Protein AF-A0A3C0GJE9-F1 (afdb_monomer)

Structure (mmCIF, N/CA/C/O backbone):
data_AF-A0A3C0GJE9-F1
#
_entry.id   AF-A0A3C0GJE9-F1
#
loop_
_atom_site.group_PDB
_atom_site.id
_atom_site.type_symbol
_atom_site.label_atom_id
_atom_site.label_alt_id
_atom_site.label_comp_id
_atom_site.label_asym_id
_atom_site.label_entity_id
_atom_site.label_seq_id
_atom_site.pdbx_PDB_ins_code
_atom_site.Cartn_x
_atom_site.Cartn_y
_atom_site.Cartn_z
_atom_site.occupancy
_atom_site.B_iso_or_equiv
_atom_site.auth_seq_id
_atom_site.auth_comp_id
_atom_site.auth_asym_id
_atom_site.auth_atom_id
_atom_site.pdbx_PDB_model_num
ATOM 1 N N . ASP A 1 1 ? 8.620 -9.955 13.067 1.00 68.44 1 ASP A N 1
ATOM 2 C CA . ASP A 1 1 ? 8.330 -8.509 13.014 1.00 68.44 1 ASP A CA 1
ATOM 3 C C . ASP A 1 1 ? 6.959 -8.252 12.417 1.00 68.44 1 ASP A C 1
ATOM 5 O O . ASP A 1 1 ? 6.517 -9.033 11.584 1.00 68.44 1 ASP A O 1
ATOM 9 N N . GLN A 1 2 ? 6.274 -7.210 12.890 1.00 90.00 2 GLN A N 1
ATOM 10 C CA . GLN A 1 2 ? 4.920 -6.829 12.480 1.00 90.00 2 GLN A CA 1
ATOM 11 C C . GLN A 1 2 ? 4.944 -5.392 11.958 1.00 90.00 2 GLN A C 1
ATOM 13 O O . GLN A 1 2 ? 5.465 -4.503 12.634 1.00 90.00 2 GLN A O 1
ATOM 18 N N . LEU A 1 3 ? 4.336 -5.142 10.798 1.00 92.31 3 LEU A N 1
ATOM 19 C CA . LEU A 1 3 ? 4.165 -3.787 10.289 1.00 92.31 3 LEU A CA 1
ATOM 20 C C . LEU A 1 3 ? 2.925 -3.136 10.922 1.00 92.31 3 LEU A C 1
ATOM 22 O O . LEU A 1 3 ? 1.834 -3.705 10.926 1.00 92.31 3 LEU A O 1
ATOM 26 N N . ASN A 1 4 ? 3.085 -1.913 11.425 1.00 96.00 4 ASN A N 1
ATOM 27 C CA . ASN A 1 4 ? 1.980 -1.025 11.780 1.00 96.00 4 ASN A CA 1
ATOM 28 C C . ASN A 1 4 ? 2.052 0.208 10.884 1.00 96.00 4 ASN A C 1
ATOM 30 O O . ASN A 1 4 ? 2.826 1.131 11.144 1.00 96.00 4 ASN A O 1
ATOM 34 N N . PHE A 1 5 ? 1.287 0.188 9.796 1.00 96.62 5 PHE A N 1
ATOM 35 C CA . PHE A 1 5 ? 1.324 1.230 8.784 1.00 96.62 5 PHE A CA 1
ATOM 36 C C . PHE A 1 5 ? 0.115 2.154 8.899 1.00 96.62 5 PHE A C 1
ATOM 38 O O . PHE A 1 5 ? -1.034 1.713 8.864 1.00 96.62 5 PHE A O 1
ATOM 45 N N . LYS A 1 6 ? 0.376 3.459 8.998 1.00 97.50 6 LYS A N 1
ATOM 46 C CA . LYS A 1 6 ? -0.653 4.500 9.006 1.00 97.50 6 LYS A CA 1
ATOM 47 C C . LYS A 1 6 ? -0.413 5.439 7.834 1.00 97.50 6 LYS A C 1
ATOM 49 O O . LYS A 1 6 ? 0.499 6.264 7.891 1.00 97.50 6 LYS A O 1
ATOM 54 N N . LEU A 1 7 ? -1.247 5.325 6.809 1.00 98.06 7 LEU A N 1
ATOM 55 C CA . LEU 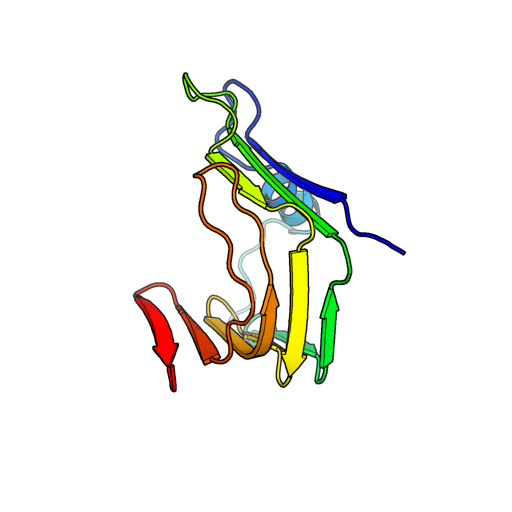A 1 7 ? -1.374 6.343 5.778 1.00 98.06 7 LEU A CA 1
ATOM 56 C C . LEU A 1 7 ? -2.262 7.448 6.343 1.00 98.06 7 LEU A C 1
ATOM 58 O O . LEU A 1 7 ? -3.415 7.188 6.684 1.00 98.06 7 LEU A O 1
ATOM 62 N N . LYS A 1 8 ? -1.719 8.651 6.518 1.00 98.50 8 LYS A N 1
ATOM 63 C CA . LYS A 1 8 ? -2.416 9.721 7.233 1.00 98.50 8 LYS A CA 1
ATOM 64 C C . LYS A 1 8 ? -2.405 11.028 6.458 1.00 98.50 8 LYS A C 1
ATOM 66 O O . LYS A 1 8 ? -1.327 11.525 6.152 1.00 98.50 8 LYS A O 1
ATOM 71 N N . THR A 1 9 ? -3.584 11.603 6.254 1.00 98.62 9 THR A N 1
ATOM 72 C CA . THR A 1 9 ? -3.783 13.010 5.885 1.00 98.62 9 THR A CA 1
ATOM 73 C C . THR A 1 9 ? -4.122 13.793 7.155 1.00 98.62 9 THR A C 1
ATOM 75 O O . THR A 1 9 ? -5.042 13.421 7.889 1.00 98.62 9 THR A O 1
ATOM 78 N N . TYR A 1 10 ? -3.338 14.828 7.459 1.00 98.12 10 TYR A N 1
ATOM 79 C CA . TYR A 1 10 ? -3.535 15.671 8.644 1.00 98.12 10 TYR A CA 1
ATOM 80 C C . TYR A 1 10 ? -4.596 16.750 8.395 1.00 98.12 10 TYR A C 1
ATOM 82 O O . TYR A 1 10 ? -4.894 17.079 7.249 1.00 98.12 10 TYR A O 1
ATOM 90 N N . PHE A 1 11 ? -5.168 17.305 9.465 1.00 98.19 11 PHE A N 1
ATOM 91 C CA . PHE A 1 11 ? -6.213 18.322 9.348 1.00 98.19 11 PHE A CA 1
ATOM 92 C C . PHE A 1 11 ? -5.726 19.544 8.557 1.00 98.19 11 PHE A C 1
ATOM 94 O O . PHE A 1 11 ? -4.696 20.132 8.880 1.00 98.19 11 PHE A O 1
ATOM 101 N N . GLY A 1 12 ? -6.484 19.938 7.535 1.00 98.00 12 GLY A N 1
ATOM 102 C CA . GLY A 1 12 ? -6.151 21.033 6.625 1.00 98.00 12 GLY A CA 1
ATOM 103 C C . GLY A 1 12 ? -5.177 20.657 5.503 1.00 98.00 12 GLY A C 1
ATOM 104 O O . GLY A 1 12 ? -5.063 21.411 4.536 1.00 98.00 12 GLY A O 1
ATOM 105 N N . GLU A 1 13 ? -4.522 19.497 5.582 1.00 98.00 13 GLU A N 1
ATOM 106 C CA . GLU A 1 13 ? -3.601 19.019 4.552 1.00 98.00 13 GLU A CA 1
ATOM 107 C C . GLU A 1 13 ? -4.338 18.288 3.431 1.00 98.00 13 GLU A C 1
ATOM 109 O O . GLU A 1 13 ? -5.385 17.668 3.636 1.00 98.00 13 GLU A O 1
ATOM 114 N N . ARG A 1 14 ? -3.758 18.342 2.228 1.00 96.25 14 ARG A N 1
ATOM 115 C CA . ARG A 1 14 ? -4.235 17.580 1.060 1.00 96.25 14 ARG A CA 1
ATOM 116 C C . ARG A 1 14 ? -3.450 16.294 0.839 1.00 96.25 14 ARG A C 1
ATOM 118 O O . ARG A 1 14 ? -4.026 15.311 0.387 1.00 96.25 14 ARG A O 1
ATOM 125 N N . ASN A 1 15 ? -2.161 16.318 1.164 1.00 97.00 15 ASN A N 1
ATOM 126 C CA . ASN A 1 15 ? -1.251 15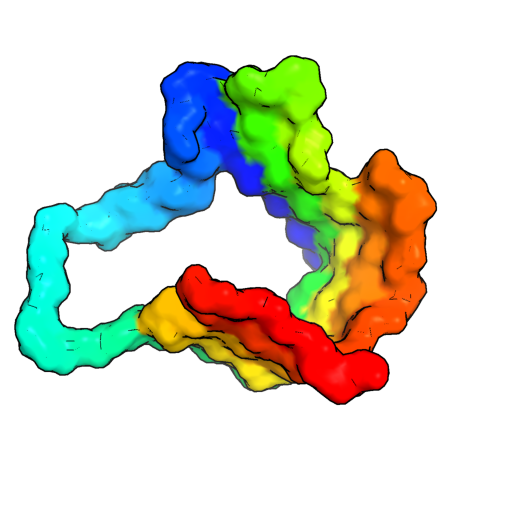.207 0.925 1.00 97.00 15 ASN A CA 1
ATOM 127 C C . ASN A 1 15 ? -1.186 14.292 2.150 1.00 97.00 15 ASN A C 1
ATOM 129 O O . ASN A 1 15 ? -1.289 14.724 3.302 1.00 97.00 15 ASN A O 1
ATOM 133 N N . THR A 1 16 ? -0.961 13.012 1.894 1.00 97.88 16 THR A N 1
ATOM 134 C CA . THR A 1 16 ? -0.675 12.021 2.927 1.00 97.88 16 THR A CA 1
ATOM 135 C C . THR A 1 16 ? 0.760 12.153 3.442 1.00 97.88 16 THR A C 1
ATOM 137 O O . THR A 1 16 ? 1.658 12.649 2.762 1.00 97.88 16 THR A O 1
ATOM 140 N N . ASN A 1 17 ? 1.023 11.632 4.640 1.00 96.75 17 ASN A N 1
ATOM 141 C CA . ASN A 1 17 ? 2.368 11.535 5.211 1.00 96.75 17 ASN A CA 1
ATOM 142 C C . ASN A 1 17 ? 3.371 10.791 4.310 1.00 96.75 17 ASN A C 1
ATOM 144 O O . ASN A 1 17 ? 4.561 11.098 4.357 1.00 96.75 17 ASN A O 1
ATOM 148 N N . LEU A 1 18 ? 2.909 9.826 3.508 1.00 95.19 18 LEU A N 1
ATOM 149 C CA . LEU A 1 18 ? 3.755 9.113 2.555 1.00 95.19 18 LEU A CA 1
ATOM 150 C C . LEU A 1 18 ? 4.099 9.987 1.348 1.00 95.19 18 LEU A C 1
ATOM 152 O O . LEU A 1 18 ? 5.261 10.025 0.962 1.00 95.19 18 LEU A O 1
ATOM 156 N N . GLU A 1 19 ? 3.133 10.713 0.787 1.00 93.56 19 GLU A N 1
ATOM 157 C CA . GLU A 1 19 ? 3.393 11.663 -0.305 1.00 93.56 19 GLU A CA 1
ATOM 158 C C . GLU A 1 19 ? 4.367 12.750 0.150 1.00 93.56 19 GLU A C 1
ATOM 160 O O . GLU A 1 19 ? 5.394 12.944 -0.484 1.00 93.56 19 GLU A O 1
ATOM 165 N N . VAL A 1 20 ? 4.152 13.339 1.332 1.00 95.12 20 VAL A N 1
ATOM 166 C CA . VAL A 1 20 ? 5.086 14.318 1.919 1.00 95.12 20 VAL A CA 1
ATOM 167 C C . VAL A 1 20 ? 6.491 13.735 2.116 1.00 95.12 20 VAL A C 1
ATOM 169 O O . VAL A 1 20 ? 7.483 14.459 2.037 1.00 95.12 20 VAL A O 1
ATOM 172 N N . PHE A 1 21 ? 6.609 12.440 2.417 1.00 93.56 21 PHE A N 1
ATOM 173 C CA . PHE A 1 21 ? 7.907 11.772 2.504 1.00 93.56 21 PHE A CA 1
ATOM 174 C C . PHE A 1 21 ? 8.548 11.583 1.124 1.00 93.56 21 PHE A C 1
ATOM 176 O O . PHE A 1 21 ? 9.737 11.856 0.975 1.00 93.56 21 PHE A O 1
ATOM 183 N N . VAL A 1 22 ? 7.777 11.144 0.127 1.00 88.50 22 VAL A N 1
ATOM 184 C CA . VAL A 1 22 ? 8.252 10.934 -1.248 1.00 88.50 22 VAL A CA 1
ATOM 185 C C . VAL A 1 22 ? 8.667 12.255 -1.896 1.00 88.50 22 VAL A C 1
ATOM 187 O O . VAL A 1 22 ? 9.743 12.313 -2.483 1.00 88.50 22 VAL A O 1
ATOM 190 N N . ASP A 1 23 ? 7.895 13.325 -1.709 1.00 90.00 23 ASP A N 1
ATOM 191 C CA . ASP A 1 23 ? 8.180 14.663 -2.244 1.00 90.00 23 ASP A CA 1
ATOM 192 C C . ASP A 1 23 ? 9.536 15.205 -1.760 1.00 90.00 23 ASP A C 1
ATOM 194 O O . ASP A 1 23 ? 10.199 15.961 -2.462 1.00 90.00 23 ASP A O 1
ATOM 198 N N . LYS A 1 24 ? 10.000 14.790 -0.572 1.00 90.56 24 LYS A N 1
ATOM 199 C CA . LYS A 1 24 ? 11.322 15.173 -0.042 1.00 90.56 24 LYS A CA 1
ATOM 200 C C . LYS A 1 24 ? 12.493 14.492 -0.751 1.00 90.56 24 LYS A C 1
ATOM 202 O O . LYS A 1 24 ? 13.634 14.896 -0.534 1.00 90.56 24 LYS A O 1
ATOM 207 N N . LEU A 1 25 ? 12.232 13.441 -1.525 1.00 86.75 25 LEU A N 1
ATOM 208 C CA . LEU A 1 25 ? 13.228 12.744 -2.338 1.00 86.75 25 LEU A CA 1
ATOM 209 C C . LEU A 1 25 ? 13.252 13.257 -3.786 1.00 86.75 25 LEU A C 1
ATOM 211 O O . LEU A 1 25 ? 14.170 12.905 -4.526 1.00 86.75 25 LEU A O 1
ATOM 215 N N . ASP A 1 26 ? 12.259 14.056 -4.188 1.00 82.12 26 ASP A N 1
ATOM 216 C CA . ASP A 1 26 ? 12.183 14.676 -5.510 1.00 82.12 26 ASP A CA 1
ATOM 217 C C . ASP A 1 26 ? 13.112 15.905 -5.577 1.00 82.12 26 ASP A C 1
ATOM 219 O O . ASP A 1 26 ? 13.231 16.674 -4.621 1.00 82.12 26 ASP A O 1
ATOM 223 N N . ASP A 1 27 ? 13.795 16.093 -6.707 1.00 85.62 27 ASP A N 1
ATOM 224 C CA . ASP A 1 27 ? 14.655 17.254 -6.953 1.00 85.62 27 ASP A CA 1
ATOM 225 C C . ASP A 1 27 ? 13.902 18.431 -7.604 1.00 85.62 27 ASP A C 1
ATOM 227 O O . ASP A 1 27 ? 14.491 19.488 -7.859 1.00 85.62 27 ASP A O 1
ATOM 231 N N . GLY A 1 28 ? 12.600 18.255 -7.858 1.00 83.19 28 GLY A N 1
ATOM 232 C CA . GLY A 1 28 ? 11.691 19.246 -8.424 1.00 83.19 28 GLY A CA 1
ATOM 233 C C . GLY A 1 28 ? 11.924 19.515 -9.910 1.00 83.19 28 GLY A C 1
ATOM 234 O O . GLY A 1 28 ? 11.334 20.452 -10.459 1.00 83.19 28 GLY A O 1
ATOM 235 N N . LYS A 1 29 ? 12.793 18.745 -10.577 1.00 88.19 29 LYS A N 1
ATOM 236 C CA . LYS A 1 29 ? 13.118 18.940 -11.991 1.00 88.19 29 LYS A CA 1
ATOM 237 C C . LYS A 1 29 ? 12.294 17.996 -12.864 1.00 88.19 29 LYS A C 1
ATOM 239 O O . LYS A 1 29 ? 12.027 16.856 -12.488 1.00 88.19 29 LYS A O 1
ATOM 244 N N . PRO A 1 30 ? 11.915 18.426 -14.082 1.00 84.75 30 PRO A N 1
ATOM 245 C CA . PRO A 1 3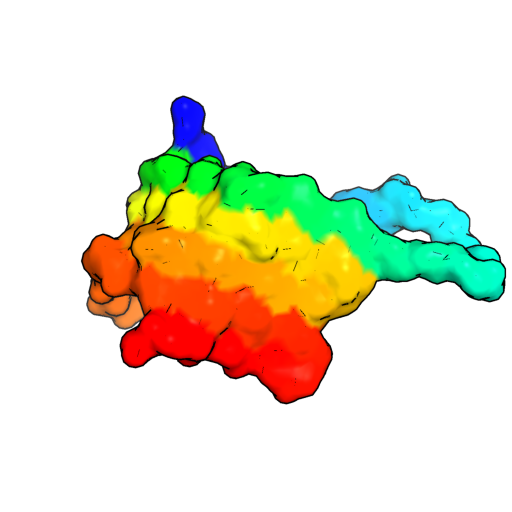0 ? 11.339 17.513 -15.055 1.00 84.75 30 PRO A CA 1
ATOM 246 C C . PRO A 1 30 ? 12.286 16.336 -15.289 1.00 84.75 30 PRO A C 1
ATOM 248 O O . PRO A 1 30 ? 13.494 16.525 -15.453 1.00 84.75 30 PRO A O 1
ATOM 251 N N . ARG A 1 31 ? 11.735 15.121 -15.350 1.00 83.50 31 ARG A N 1
ATOM 252 C CA . ARG A 1 31 ? 12.521 13.943 -15.726 1.00 83.50 31 ARG A CA 1
ATOM 253 C C . ARG A 1 31 ? 13.118 14.168 -1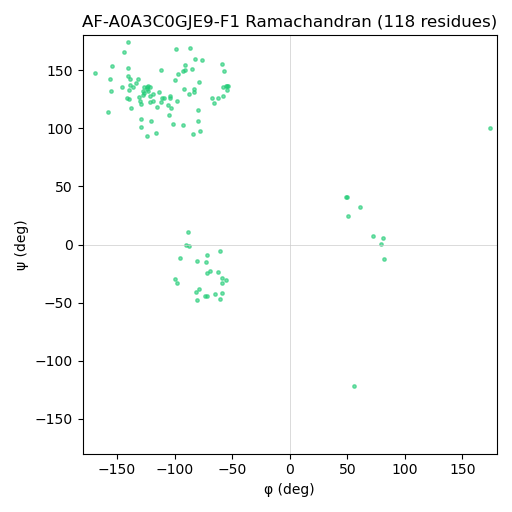7.111 1.00 83.50 31 ARG A C 1
ATOM 255 O O . ARG A 1 31 ? 12.411 14.600 -18.021 1.00 83.50 31 ARG A O 1
ATOM 262 N N . THR A 1 32 ? 14.394 13.833 -17.275 1.00 89.44 32 THR A N 1
ATOM 263 C CA . THR A 1 32 ? 15.063 13.879 -18.577 1.00 89.44 32 THR A CA 1
ATOM 264 C C . THR A 1 32 ? 14.265 13.068 -19.593 1.00 89.44 32 THR A C 1
ATOM 266 O O . THR A 1 32 ? 13.806 11.959 -19.292 1.00 89.44 32 THR A O 1
ATOM 269 N N . GLU A 1 33 ? 14.097 13.610 -20.795 1.00 91.19 33 GLU A N 1
ATOM 270 C CA . GLU A 1 33 ? 13.425 12.906 -21.881 1.00 91.19 33 GLU A CA 1
ATOM 271 C C . GLU A 1 33 ? 14.082 11.534 -22.119 1.00 91.19 33 GLU A C 1
ATOM 273 O O . GLU A 1 33 ? 15.303 11.392 -22.061 1.00 91.19 33 GLU A O 1
ATOM 278 N N . GLY A 1 34 ? 13.266 10.495 -22.307 1.00 89.38 34 GLY A N 1
ATOM 279 C CA . GLY A 1 34 ? 13.749 9.119 -22.462 1.00 89.38 34 GLY A CA 1
ATOM 280 C C . GLY A 1 34 ? 14.125 8.397 -21.160 1.00 89.38 34 GLY A C 1
ATOM 281 O O . GLY A 1 34 ? 14.497 7.226 -21.219 1.00 89.38 34 GLY A O 1
ATOM 282 N N . THR A 1 35 ? 13.997 9.028 -19.982 1.00 88.62 35 THR A N 1
ATOM 283 C CA . THR A 1 35 ? 14.214 8.330 -18.701 1.00 88.62 35 THR A CA 1
ATOM 284 C C . THR A 1 35 ? 13.192 7.196 -18.540 1.00 88.62 35 THR A C 1
ATOM 286 O O . THR A 1 35 ? 11.987 7.467 -18.587 1.00 88.62 35 THR A O 1
ATOM 289 N N . PRO A 1 36 ? 13.624 5.944 -18.286 1.00 89.50 36 PRO A N 1
ATOM 290 C CA . PRO A 1 36 ? 12.705 4.843 -18.021 1.00 89.50 36 PRO A CA 1
ATOM 291 C C . PRO A 1 36 ? 11.778 5.146 -16.836 1.00 89.50 36 PRO A C 1
ATOM 293 O O . PRO A 1 36 ? 12.184 5.853 -15.907 1.00 89.50 36 PRO A O 1
ATOM 296 N N . PRO A 1 37 ? 10.544 4.611 -16.819 1.00 89.94 37 PRO A N 1
ATOM 297 C CA . PRO A 1 37 ? 9.641 4.788 -15.687 1.00 89.94 37 PRO A CA 1
ATOM 298 C C . PRO A 1 37 ? 10.260 4.241 -14.395 1.00 89.94 37 PRO A C 1
ATOM 300 O O . PRO A 1 37 ? 11.116 3.357 -14.419 1.00 89.94 37 PRO A O 1
ATOM 303 N N . PHE A 1 38 ? 9.811 4.769 -13.251 1.00 89.44 38 PHE A N 1
ATOM 304 C CA . PHE A 1 38 ? 10.173 4.190 -11.956 1.00 89.44 38 PHE A CA 1
ATOM 305 C C . PHE A 1 38 ? 9.805 2.705 -11.941 1.00 89.44 38 PHE A C 1
ATOM 307 O O . PHE A 1 38 ? 8.700 2.346 -12.349 1.00 89.44 38 PHE A O 1
ATOM 314 N N . LYS A 1 39 ? 10.729 1.862 -11.481 1.00 94.56 39 LYS A N 1
ATOM 315 C CA . LYS A 1 39 ? 10.513 0.428 -11.352 1.00 94.56 39 LYS A CA 1
ATOM 316 C C . LYS A 1 39 ? 10.907 -0.016 -9.953 1.00 94.56 39 LYS A C 1
ATOM 318 O O . LYS A 1 39 ? 12.069 0.104 -9.577 1.00 94.56 39 LYS A O 1
ATOM 323 N N . LEU A 1 40 ? 9.953 -0.585 -9.229 1.00 95.38 40 LEU A N 1
ATOM 324 C CA . LEU A 1 40 ? 10.193 -1.348 -8.010 1.00 95.38 40 LEU A CA 1
ATOM 325 C C . LEU A 1 40 ? 9.639 -2.745 -8.235 1.00 95.38 40 LEU A C 1
ATOM 327 O O . LEU A 1 40 ? 8.493 -2.890 -8.643 1.00 95.38 40 LEU A O 1
ATOM 331 N N . SER A 1 41 ? 10.441 -3.773 -7.991 1.00 97.56 41 SER A N 1
ATOM 332 C CA . SER A 1 41 ? 9.993 -5.150 -8.169 1.00 97.56 41 SER A CA 1
ATOM 333 C C . SER A 1 41 ? 10.525 -6.048 -7.073 1.00 97.56 41 SER A C 1
ATOM 335 O O . SER A 1 41 ? 11.668 -5.884 -6.649 1.00 97.56 41 SER A O 1
ATOM 337 N N . SER A 1 42 ? 9.722 -7.027 -6.680 1.00 98.00 42 SER A N 1
ATOM 338 C CA . SER A 1 42 ? 10.144 -8.124 -5.820 1.00 98.00 42 SER A CA 1
ATOM 339 C C . SER A 1 42 ? 9.538 -9.423 -6.327 1.00 98.00 42 SER A C 1
ATOM 341 O O . SER A 1 42 ? 8.359 -9.466 -6.669 1.00 98.00 42 SER A O 1
ATOM 343 N N . SER A 1 43 ? 10.329 -10.494 -6.346 1.00 97.88 43 SER A N 1
ATOM 344 C CA . SER A 1 43 ? 9.826 -11.836 -6.657 1.00 97.88 43 SER A CA 1
ATOM 345 C C . SER A 1 43 ? 8.921 -12.386 -5.554 1.00 97.88 43 SER A C 1
ATOM 347 O O . SER A 1 43 ? 8.107 -13.266 -5.816 1.00 97.88 43 SER A O 1
ATOM 349 N N . ASN A 1 44 ? 9.064 -11.878 -4.327 1.00 96.88 44 ASN A N 1
ATOM 350 C CA . ASN A 1 44 ? 8.285 -12.307 -3.176 1.00 96.88 44 ASN A CA 1
ATOM 351 C C . ASN A 1 44 ? 8.014 -11.134 -2.225 1.00 96.88 44 ASN A C 1
ATOM 353 O O . ASN A 1 44 ? 8.912 -10.342 -1.922 1.00 96.88 44 ASN A O 1
ATOM 357 N N . VAL A 1 45 ? 6.779 -11.031 -1.748 1.00 96.06 45 VAL A N 1
ATOM 358 C CA . VAL A 1 45 ? 6.343 -10.073 -0.732 1.00 96.06 45 VAL A CA 1
ATOM 359 C C . VAL A 1 45 ? 5.592 -10.841 0.346 1.00 96.06 45 VAL A C 1
ATOM 361 O O . VAL A 1 45 ? 4.597 -11.501 0.056 1.00 96.06 45 VAL A O 1
ATOM 364 N N . ASP A 1 46 ? 6.061 -10.703 1.584 1.00 96.75 46 ASP A N 1
ATOM 365 C CA . ASP A 1 46 ? 5.422 -11.259 2.772 1.00 96.75 46 ASP A CA 1
ATOM 366 C C . ASP A 1 46 ? 5.095 -10.138 3.759 1.00 96.75 46 ASP A C 1
ATOM 368 O O . ASP A 1 46 ? 5.970 -9.401 4.217 1.00 96.75 46 ASP A O 1
ATOM 372 N N . ILE A 1 47 ? 3.816 -10.025 4.103 1.00 96.19 47 ILE A N 1
ATOM 373 C CA . ILE A 1 47 ? 3.307 -9.195 5.190 1.00 96.19 47 ILE A CA 1
ATOM 374 C C . ILE A 1 47 ? 2.638 -10.150 6.165 1.00 96.19 47 ILE A C 1
ATOM 376 O O . ILE A 1 47 ? 1.739 -10.890 5.781 1.00 96.19 47 ILE A O 1
ATOM 380 N N . ALA A 1 48 ? 3.072 -10.142 7.422 1.00 96.69 48 ALA A N 1
ATOM 381 C CA . ALA A 1 48 ? 2.566 -11.053 8.440 1.00 96.69 48 ALA A CA 1
ATOM 382 C C . ALA A 1 48 ? 2.032 -10.274 9.642 1.00 96.69 48 ALA A C 1
ATOM 384 O O . ALA A 1 48 ? 2.664 -9.325 10.115 1.00 96.69 48 ALA A O 1
ATOM 385 N N . HIS A 1 49 ? 0.867 -10.692 10.137 1.00 96.06 49 HIS A N 1
ATOM 386 C CA . HIS A 1 49 ? 0.214 -10.205 11.352 1.00 96.06 49 HIS A CA 1
ATOM 387 C C . HIS A 1 49 ? 0.072 -8.681 11.444 1.00 96.06 49 HIS A C 1
ATOM 389 O O . HIS A 1 49 ? -0.007 -8.138 12.537 1.00 96.06 49 HIS A O 1
ATOM 395 N N . SER A 1 50 ? 0.056 -7.963 10.328 1.00 97.25 50 SER A N 1
ATOM 396 C CA . SER A 1 50 ? 0.247 -6.513 10.299 1.00 97.25 50 SER A CA 1
ATOM 397 C C . SER A 1 50 ? -1.048 -5.730 10.511 1.00 97.25 50 SER A C 1
ATOM 399 O O . SER A 1 50 ? -2.145 -6.283 10.516 1.00 97.25 50 SER A O 1
ATOM 401 N N . SER A 1 51 ? -0.914 -4.424 10.726 1.00 97.12 51 SER A N 1
ATOM 402 C CA . SER A 1 51 ? -2.041 -3.492 10.780 1.00 97.12 51 SER A CA 1
ATOM 403 C C . SER A 1 51 ? -1.846 -2.382 9.755 1.00 97.12 51 SER A C 1
ATOM 405 O O . SER A 1 51 ? -0.744 -1.846 9.603 1.00 97.12 51 SER A O 1
ATOM 407 N N . PHE A 1 52 ? -2.920 -2.047 9.047 1.00 97.50 52 PHE A N 1
ATOM 408 C CA . PHE A 1 52 ? -2.953 -0.960 8.076 1.00 97.50 52 PHE A CA 1
ATOM 409 C C . PHE A 1 52 ? -4.116 -0.028 8.393 1.00 97.50 52 PHE A C 1
ATOM 411 O O . PHE A 1 52 ? -5.260 -0.467 8.506 1.00 97.50 52 PHE A O 1
ATOM 418 N N . LYS A 1 53 ? -3.838 1.272 8.490 1.00 97.38 53 LYS A N 1
ATOM 419 C CA . LYS A 1 53 ? -4.863 2.305 8.654 1.00 97.38 53 LYS A CA 1
ATOM 420 C C . LYS A 1 53 ? -4.707 3.386 7.602 1.00 97.38 53 LYS A C 1
ATOM 422 O O . LYS A 1 53 ? -3.615 3.923 7.439 1.00 97.38 53 LYS A O 1
ATOM 427 N N . TYR A 1 54 ? -5.817 3.747 6.965 1.00 97.31 54 TYR A N 1
ATOM 428 C CA . TYR A 1 54 ? -5.946 5.009 6.245 1.00 97.31 54 TYR A CA 1
ATOM 429 C C . TYR A 1 54 ? -6.772 5.975 7.096 1.00 97.31 54 TYR A C 1
ATOM 431 O O . TYR A 1 54 ? -7.926 5.690 7.431 1.00 97.31 54 TYR A O 1
ATOM 439 N N . ILE A 1 55 ? -6.144 7.083 7.480 1.00 98.19 55 ILE A N 1
ATOM 440 C CA . ILE A 1 55 ? -6.695 8.125 8.340 1.00 98.19 55 ILE A CA 1
ATOM 441 C C . ILE A 1 55 ? -6.735 9.435 7.552 1.00 98.19 55 ILE A C 1
ATOM 443 O O . ILE A 1 55 ? -5.714 9.851 7.009 1.00 98.19 55 ILE A O 1
ATOM 447 N N . ASP A 1 56 ? -7.880 10.105 7.542 1.00 98.31 56 ASP A N 1
ATOM 448 C CA . ASP A 1 56 ? -8.041 11.449 6.993 1.00 98.31 56 ASP A CA 1
ATOM 449 C C . ASP A 1 56 ? -8.729 12.343 8.027 1.00 98.31 56 ASP A C 1
ATOM 451 O O . ASP A 1 56 ? -9.914 12.188 8.323 1.00 98.31 56 ASP A O 1
ATOM 455 N N . GLU A 1 57 ? -7.972 13.265 8.618 1.00 98.50 57 GLU A N 1
ATOM 456 C CA . GLU A 1 57 ? -8.473 14.161 9.664 1.00 98.50 57 GLU A CA 1
ATOM 457 C C . GLU A 1 57 ? -9.428 15.245 9.141 1.00 98.50 57 GLU A C 1
ATOM 459 O O . GLU A 1 57 ? -10.062 15.921 9.947 1.00 98.50 57 GLU A O 1
ATOM 464 N N . ASN A 1 58 ? -9.579 15.396 7.821 1.00 98.25 58 ASN A N 1
ATOM 465 C CA . ASN A 1 58 ? -10.544 16.328 7.233 1.00 98.25 58 ASN A CA 1
ATOM 466 C C . ASN A 1 58 ? -11.977 15.770 7.207 1.00 98.25 58 ASN A C 1
ATOM 468 O O . ASN A 1 58 ? -12.931 16.513 6.969 1.00 98.25 58 ASN A O 1
ATOM 472 N N . LEU A 1 59 ? -12.147 14.463 7.423 1.00 97.50 59 LEU A N 1
ATOM 473 C CA . LEU A 1 59 ? -13.448 13.801 7.412 1.00 97.50 59 LEU A CA 1
ATOM 474 C C . LEU A 1 59 ? -14.078 13.780 8.807 1.00 97.50 59 LEU A C 1
ATOM 476 O O . LEU A 1 59 ? -13.391 13.655 9.817 1.00 97.50 59 LEU A O 1
ATOM 480 N N . GLN A 1 60 ? -15.415 13.797 8.862 1.00 96.44 60 GLN A N 1
ATOM 481 C CA . GLN A 1 60 ? -16.146 13.615 10.126 1.00 96.44 60 GLN A CA 1
ATOM 482 C C . GLN A 1 60 ? -15.810 12.273 10.794 1.00 96.44 60 GLN A C 1
ATOM 484 O O . GLN A 1 60 ? -15.623 12.212 12.007 1.00 96.44 60 GLN A O 1
ATOM 489 N N . ASN A 1 61 ? -15.719 11.201 10.000 1.00 94.94 61 ASN A N 1
ATOM 490 C CA . ASN A 1 61 ? -15.163 9.930 10.444 1.00 94.94 61 ASN A CA 1
ATOM 491 C C . ASN A 1 61 ? -13.734 9.804 9.918 1.00 94.94 61 ASN A C 1
ATOM 493 O O . ASN A 1 61 ? -13.524 9.520 8.740 1.00 94.94 61 ASN A O 1
ATOM 497 N N . THR A 1 62 ? -12.767 10.008 10.806 1.00 96.75 62 THR A N 1
ATOM 498 C CA . THR A 1 62 ? -11.359 10.128 10.423 1.00 96.75 62 THR A CA 1
ATOM 499 C C . THR A 1 62 ? -10.731 8.812 9.982 1.00 96.75 62 THR A C 1
ATOM 501 O O . THR A 1 62 ? -9.752 8.817 9.243 1.00 96.75 62 THR A O 1
ATOM 504 N N . THR A 1 63 ? -11.257 7.665 10.418 1.00 96.19 63 THR A N 1
ATOM 505 C CA . THR A 1 63 ? -10.709 6.356 10.036 1.00 96.19 63 THR A CA 1
ATOM 506 C C . THR A 1 63 ? -11.433 5.829 8.804 1.00 96.19 63 THR A C 1
ATOM 508 O O . THR A 1 63 ? -12.542 5.302 8.897 1.00 96.19 63 THR A O 1
ATOM 511 N N . VAL A 1 64 ? -10.781 5.932 7.647 1.00 94.56 64 VAL A N 1
ATOM 512 C CA . VAL A 1 64 ? -11.352 5.552 6.348 1.00 94.56 64 VAL A CA 1
ATOM 513 C C . VAL A 1 64 ? -11.267 4.043 6.123 1.00 94.56 64 VAL A C 1
ATOM 515 O O . VAL A 1 64 ? -12.257 3.405 5.748 1.00 94.56 64 VAL A O 1
ATOM 518 N N . LEU A 1 65 ? -10.091 3.465 6.375 1.00 94.62 65 LEU A N 1
ATOM 519 C CA . LEU A 1 65 ? -9.840 2.025 6.338 1.00 94.62 65 LEU A CA 1
ATOM 520 C C . LEU A 1 65 ? -9.060 1.621 7.583 1.00 94.62 65 LEU A C 1
ATOM 522 O O . LEU A 1 65 ? -8.118 2.306 7.980 1.00 94.62 65 LEU A O 1
ATOM 526 N N . ASN A 1 66 ? -9.433 0.489 8.167 1.00 96.50 66 ASN A N 1
ATOM 527 C CA . ASN A 1 66 ? -8.641 -0.180 9.185 1.00 96.50 66 ASN A CA 1
ATOM 528 C C . ASN A 1 66 ? -8.655 -1.682 8.909 1.00 96.50 66 ASN A C 1
ATOM 530 O O . ASN A 1 66 ? -9.728 -2.295 8.927 1.00 96.50 66 ASN A O 1
ATOM 534 N N . PHE A 1 67 ? -7.473 -2.230 8.641 1.00 96.94 67 PHE A N 1
ATOM 535 C CA . PHE A 1 67 ? -7.233 -3.655 8.502 1.00 96.94 67 PHE A CA 1
ATOM 536 C C . PHE A 1 67 ? -6.369 -4.145 9.655 1.00 96.94 67 PHE A C 1
ATOM 538 O O . PHE A 1 67 ? -5.250 -3.664 9.850 1.00 96.94 67 PHE A O 1
ATOM 545 N N . ASP A 1 68 ? -6.897 -5.122 10.378 1.00 95.94 68 ASP A N 1
ATOM 546 C CA . ASP A 1 68 ? -6.238 -5.790 11.490 1.00 95.94 68 ASP A CA 1
ATOM 547 C C . ASP A 1 68 ? -5.914 -7.241 11.107 1.00 95.94 68 ASP A C 1
ATOM 549 O O . ASP A 1 68 ? -6.606 -7.857 10.289 1.00 95.94 68 ASP A O 1
ATOM 553 N N . SER A 1 69 ? -4.833 -7.773 11.687 1.00 96.00 69 SER A N 1
ATOM 554 C CA . SER A 1 69 ? -4.279 -9.099 11.365 1.00 96.00 69 SER A CA 1
ATOM 555 C C . SER A 1 69 ? -4.083 -9.319 9.859 1.00 96.00 69 SER A C 1
ATOM 557 O O . SER A 1 69 ? -4.364 -10.398 9.343 1.00 96.00 69 SER A O 1
ATOM 559 N N . LEU A 1 70 ? -3.601 -8.288 9.162 1.00 97.44 70 LEU A N 1
ATOM 560 C CA . LEU A 1 70 ? -3.318 -8.330 7.735 1.00 97.44 70 LEU A CA 1
ATOM 561 C C . LEU A 1 70 ? -2.165 -9.298 7.456 1.00 97.44 70 LEU A C 1
ATOM 563 O O . LEU A 1 70 ? -1.047 -9.100 7.945 1.00 97.44 70 LEU A O 1
ATOM 567 N N . ASN A 1 71 ? -2.439 -10.300 6.627 1.00 97.88 71 ASN A N 1
ATOM 568 C CA . ASN A 1 71 ? -1.446 -11.197 6.057 1.00 97.88 71 ASN A CA 1
ATOM 569 C C . ASN A 1 71 ? -1.519 -11.121 4.534 1.00 97.88 71 ASN A C 1
ATOM 571 O O . ASN A 1 71 ? -2.616 -11.122 3.976 1.00 97.88 71 ASN A O 1
ATOM 575 N N . ILE A 1 72 ? -0.368 -11.049 3.871 1.00 97.56 72 ILE A N 1
ATOM 576 C CA . ILE A 1 72 ? -0.244 -11.092 2.412 1.00 97.56 72 ILE A CA 1
ATOM 577 C C . ILE A 1 72 ? 0.979 -11.939 2.076 1.00 97.56 72 ILE A C 1
ATOM 579 O O . ILE A 1 72 ? 2.076 -11.616 2.522 1.00 97.56 72 ILE A O 1
ATOM 583 N N . ASN A 1 73 ? 0.788 -12.966 1.257 1.00 98.00 73 ASN A N 1
ATOM 584 C CA . ASN A 1 73 ? 1.845 -13.652 0.530 1.00 98.00 73 ASN A CA 1
ATOM 585 C C . ASN A 1 73 ? 1.607 -13.423 -0.966 1.00 98.00 73 ASN A C 1
ATOM 587 O O . ASN A 1 73 ? 0.554 -13.791 -1.501 1.00 98.00 73 ASN A O 1
ATOM 591 N N . ALA A 1 74 ? 2.562 -12.777 -1.629 1.00 98.19 74 ALA A N 1
ATOM 592 C CA . ALA A 1 74 ? 2.446 -12.447 -3.041 1.00 98.19 74 ALA A CA 1
ATOM 593 C C . ALA A 1 74 ? 3.755 -12.672 -3.800 1.00 98.19 74 ALA A C 1
ATOM 595 O O . ALA A 1 74 ? 4.846 -12.411 -3.291 1.00 98.19 74 ALA A O 1
ATOM 596 N N . GLY A 1 75 ? 3.628 -13.150 -5.034 1.00 98.31 75 GLY A N 1
ATOM 597 C CA . GLY A 1 75 ? 4.699 -13.221 -6.016 1.00 98.31 75 GLY A CA 1
ATOM 598 C C . GLY A 1 75 ? 4.642 -12.064 -7.009 1.00 98.31 75 GLY A C 1
ATOM 599 O O . GLY A 1 75 ? 3.650 -11.337 -7.084 1.00 98.31 75 GLY A O 1
ATOM 600 N N . ASP A 1 76 ? 5.720 -11.912 -7.778 1.00 97.62 76 ASP A N 1
ATOM 601 C CA . ASP A 1 76 ? 5.784 -11.045 -8.962 1.00 97.62 76 ASP A CA 1
ATOM 602 C C . ASP A 1 76 ? 5.259 -9.619 -8.729 1.00 97.62 76 ASP A C 1
ATOM 604 O O . ASP A 1 76 ? 4.578 -9.021 -9.567 1.00 97.62 76 ASP A O 1
ATOM 608 N N . PHE A 1 77 ? 5.594 -9.058 -7.564 1.00 98.31 77 PHE A N 1
ATOM 609 C CA . PHE A 1 77 ? 5.244 -7.690 -7.231 1.00 98.31 77 PHE A CA 1
ATOM 610 C C . PHE A 1 77 ? 6.009 -6.732 -8.141 1.00 98.31 77 PHE A C 1
ATOM 612 O O . PHE A 1 77 ? 7.242 -6.763 -8.206 1.00 98.31 77 PHE A O 1
ATOM 619 N N . LEU A 1 78 ? 5.278 -5.851 -8.816 1.00 98.25 78 LEU A N 1
ATOM 620 C CA . LEU A 1 78 ? 5.831 -4.865 -9.727 1.00 98.25 78 LEU A CA 1
ATOM 621 C C . LEU A 1 78 ? 5.081 -3.546 -9.584 1.00 98.25 78 LEU A C 1
ATOM 623 O O . LEU A 1 78 ? 3.871 -3.484 -9.765 1.00 98.25 78 LEU A O 1
ATOM 627 N N . ILE A 1 79 ? 5.833 -2.480 -9.341 1.00 97.12 79 ILE A N 1
ATOM 628 C CA . ILE A 1 79 ? 5.436 -1.110 -9.637 1.00 97.12 79 ILE A CA 1
ATOM 629 C C . ILE A 1 79 ? 6.231 -0.684 -10.864 1.00 97.12 79 ILE A C 1
ATOM 631 O O . ILE A 1 79 ? 7.464 -0.681 -10.826 1.00 97.12 79 ILE A O 1
ATOM 635 N N . LEU A 1 80 ? 5.542 -0.322 -11.942 1.00 96.31 80 LEU A N 1
ATOM 636 C CA . LEU A 1 80 ? 6.138 0.223 -13.157 1.00 96.31 80 LEU A CA 1
ATOM 637 C C . LEU A 1 80 ? 5.421 1.518 -13.537 1.00 96.31 80 LEU A C 1
ATOM 639 O O . LEU A 1 80 ? 4.319 1.514 -14.085 1.00 96.31 80 LEU A O 1
ATOM 643 N N . GLY A 1 81 ? 6.048 2.650 -13.222 1.00 93.00 81 GLY A N 1
ATOM 644 C CA . GLY A 1 81 ? 5.398 3.951 -13.307 1.00 93.00 81 GLY A CA 1
ATOM 645 C C . GLY A 1 81 ? 4.117 3.958 -12.458 1.00 93.00 81 GLY A C 1
ATOM 646 O O . GLY A 1 81 ? 4.204 3.714 -11.258 1.00 93.00 81 GLY A O 1
ATOM 647 N N . PRO A 1 82 ? 2.938 4.238 -13.041 1.00 93.31 82 PRO A N 1
ATOM 648 C CA . PRO A 1 82 ? 1.671 4.233 -12.313 1.00 93.31 82 PRO A CA 1
ATOM 649 C C . PRO A 1 82 ? 0.988 2.857 -12.247 1.00 93.31 82 PRO A C 1
ATOM 651 O O . PRO A 1 82 ? -0.116 2.763 -11.712 1.00 93.31 82 PRO A O 1
ATOM 654 N N . GLU A 1 83 ? 1.571 1.822 -12.853 1.00 96.88 83 GLU A N 1
ATOM 655 C CA . GLU A 1 83 ? 0.997 0.479 -12.862 1.00 96.88 83 GLU A CA 1
ATOM 656 C C . GLU A 1 83 ? 1.530 -0.336 -11.690 1.00 96.88 83 GLU A C 1
ATOM 658 O O . GLU A 1 83 ? 2.735 -0.355 -11.441 1.00 96.88 83 GLU A O 1
ATOM 663 N N . VAL A 1 84 ? 0.631 -1.028 -10.994 1.00 97.69 84 VAL A N 1
ATOM 664 C CA . VAL A 1 84 ? 0.966 -1.945 -9.902 1.00 97.69 84 VAL A CA 1
ATOM 665 C C . VAL A 1 84 ? 0.380 -3.314 -10.215 1.00 97.69 84 VAL A C 1
ATOM 667 O O . VAL A 1 84 ? -0.790 -3.414 -10.585 1.00 97.69 84 VAL A O 1
ATOM 670 N N . SER A 1 85 ? 1.166 -4.371 -10.051 1.00 98.25 85 SER A N 1
ATOM 671 C CA . SER A 1 85 ? 0.695 -5.749 -10.167 1.00 98.25 85 SER A CA 1
ATOM 672 C C . SER A 1 85 ? 1.320 -6.652 -9.115 1.00 98.25 85 SER A C 1
ATOM 674 O O . SER A 1 85 ? 2.434 -6.397 -8.657 1.00 98.25 85 SER A O 1
ATOM 676 N N . ALA A 1 86 ? 0.595 -7.703 -8.747 1.00 98.31 86 ALA A N 1
ATOM 677 C CA . ALA A 1 86 ? 1.079 -8.769 -7.880 1.00 98.31 86 ALA A CA 1
ATOM 678 C C . ALA A 1 86 ? 0.272 -10.050 -8.124 1.00 98.31 86 ALA A C 1
ATOM 680 O O . ALA A 1 86 ? -0.946 -9.981 -8.298 1.00 98.31 86 ALA A O 1
ATOM 681 N N . ASP A 1 87 ? 0.930 -11.203 -8.074 1.00 98.31 87 ASP A N 1
ATOM 682 C CA . ASP A 1 87 ? 0.265 -12.499 -7.927 1.00 98.31 87 ASP A CA 1
ATOM 683 C C . ASP A 1 87 ? 0.010 -12.733 -6.434 1.00 98.31 87 ASP A C 1
ATOM 685 O O . ASP A 1 87 ? 0.905 -13.139 -5.690 1.00 98.31 87 ASP A O 1
ATOM 689 N N . ILE A 1 88 ? -1.189 -12.392 -5.960 1.00 98.25 88 ILE A N 1
ATOM 690 C CA . ILE A 1 88 ? -1.565 -12.585 -4.560 1.00 98.25 88 ILE A CA 1
ATOM 691 C C . ILE A 1 88 ? -1.939 -14.054 -4.387 1.00 98.25 88 ILE A C 1
ATOM 693 O O . ILE A 1 88 ? -3.020 -14.482 -4.791 1.00 98.25 88 ILE A O 1
ATOM 697 N N . LYS A 1 89 ? -1.061 -14.814 -3.733 1.00 97.75 89 LYS A N 1
ATOM 698 C CA . LYS A 1 89 ? -1.264 -16.242 -3.459 1.00 97.75 89 LYS A CA 1
ATOM 699 C C . LYS A 1 89 ? -2.205 -16.450 -2.279 1.00 97.75 89 LYS A C 1
ATOM 701 O O . LYS A 1 89 ? -3.036 -17.360 -2.291 1.00 97.75 89 LYS A O 1
ATOM 706 N N . GLU A 1 90 ? -2.074 -15.600 -1.263 1.00 97.62 90 GLU A N 1
ATOM 707 C CA . GLU A 1 90 ? -2.945 -15.594 -0.094 1.00 97.62 90 GLU A CA 1
ATOM 708 C C . GLU A 1 90 ? -2.966 -14.215 0.571 1.00 97.62 90 GLU A C 1
ATOM 710 O O . GLU A 1 90 ? -1.924 -13.621 0.844 1.00 97.62 90 GLU A O 1
ATOM 715 N N . MET A 1 91 ? -4.165 -13.717 0.863 1.00 97.44 91 MET A N 1
ATOM 716 C CA . MET A 1 91 ? -4.385 -12.527 1.675 1.00 97.44 91 MET A CA 1
ATOM 717 C C . MET A 1 91 ? -5.522 -12.756 2.677 1.00 97.44 91 MET A C 1
ATOM 719 O O . MET A 1 91 ? -6.576 -13.282 2.317 1.00 97.44 91 MET A O 1
ATOM 723 N N . SER A 1 92 ? -5.316 -12.327 3.923 1.00 97.94 92 SER A N 1
ATOM 724 C CA . SER A 1 92 ? -6.299 -12.366 5.018 1.00 97.94 92 SER A CA 1
ATOM 725 C C . SER A 1 92 ? -6.155 -11.137 5.924 1.00 97.94 92 SER A C 1
ATOM 727 O O . SER A 1 92 ? -5.168 -10.417 5.803 1.00 97.94 92 SER A O 1
ATOM 729 N N . PHE A 1 93 ? -7.132 -10.853 6.794 1.00 97.50 93 PHE A N 1
ATOM 730 C CA . PHE A 1 93 ? -7.959 -9.648 6.658 1.00 97.50 93 PHE A CA 1
ATOM 731 C C . PHE A 1 93 ? -9.135 -9.520 7.633 1.00 97.50 93 PHE A 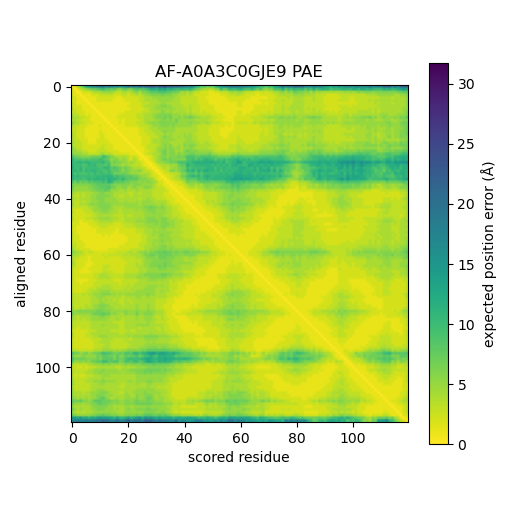C 1
ATOM 733 O O . PHE A 1 93 ? -10.197 -10.049 7.324 1.00 97.50 93 PHE A O 1
ATOM 740 N N . PHE A 1 94 ? -9.049 -8.744 8.719 1.00 97.31 94 PHE A N 1
ATOM 741 C CA . PHE A 1 94 ? -10.249 -8.174 9.354 1.00 97.31 94 PHE A CA 1
ATOM 742 C C . PHE A 1 94 ? -10.392 -6.696 9.017 1.00 97.31 94 PHE A C 1
ATOM 744 O O . PHE A 1 94 ? -9.469 -5.919 9.235 1.00 97.31 94 PHE A O 1
ATOM 751 N N . SER A 1 95 ? -11.557 -6.286 8.519 1.00 94.69 95 SER A N 1
ATOM 752 C CA . SER A 1 95 ? -11.900 -4.878 8.325 1.00 94.69 95 SER A CA 1
ATOM 753 C C . SER A 1 95 ? -12.787 -4.370 9.457 1.00 94.69 95 SER A C 1
ATOM 755 O O . SER A 1 95 ? -13.749 -5.029 9.856 1.00 94.69 95 SER A O 1
ATOM 757 N N . ASN A 1 96 ? -12.563 -3.126 9.886 1.00 86.38 96 ASN A N 1
ATOM 758 C CA . ASN A 1 96 ? -13.464 -2.412 10.802 1.00 86.38 96 ASN A CA 1
ATOM 759 C C . ASN A 1 96 ? -14.894 -2.203 10.264 1.00 86.38 96 ASN A C 1
ATOM 761 O O . ASN A 1 96 ? -15.751 -1.713 10.993 1.00 86.38 96 ASN A O 1
ATOM 765 N N . ARG A 1 97 ? -15.162 -2.568 9.006 1.00 90.12 97 ARG A N 1
ATOM 766 C CA . ARG A 1 97 ? -16.495 -2.550 8.388 1.00 90.12 97 ARG A CA 1
ATOM 767 C C . ARG A 1 97 ? -17.276 -3.858 8.588 1.00 90.12 97 ARG A C 1
ATOM 769 O O . ARG A 1 97 ? -18.291 -4.059 7.934 1.00 90.12 97 ARG A O 1
ATOM 776 N N . GLY A 1 98 ? -16.794 -4.757 9.450 1.00 89.06 98 GLY A N 1
ATOM 777 C CA . GLY A 1 98 ? -17.431 -6.049 9.733 1.00 89.06 98 GLY A CA 1
ATOM 778 C C . GLY A 1 98 ? -17.141 -7.140 8.696 1.00 89.06 98 GLY A C 1
ATOM 779 O O . GLY A 1 98 ? -17.691 -8.233 8.794 1.00 89.06 98 GLY A O 1
ATOM 780 N N . LEU A 1 99 ? -16.275 -6.866 7.715 1.00 93.25 99 LEU A N 1
ATOM 781 C CA . LEU A 1 99 ? -15.833 -7.844 6.722 1.00 93.25 99 LEU A CA 1
ATOM 782 C C . LEU A 1 99 ? -14.619 -8.615 7.249 1.00 93.25 99 LEU A C 1
ATOM 784 O O . LEU A 1 99 ? -13.620 -8.007 7.638 1.00 93.25 99 LEU A O 1
ATOM 788 N N . LYS A 1 100 ? -14.686 -9.945 7.183 1.00 96.31 100 LYS A N 1
ATOM 789 C CA . LYS A 1 100 ? -13.536 -10.833 7.352 1.00 96.31 100 LYS A CA 1
ATOM 790 C C . LYS A 1 100 ? -13.207 -11.483 6.012 1.00 96.31 100 LYS A C 1
ATOM 792 O O . LYS A 1 100 ? -14.074 -12.092 5.394 1.00 96.31 100 LYS A O 1
ATOM 797 N N . VAL A 1 101 ? -11.959 -11.354 5.587 1.00 95.75 101 VAL A N 1
ATOM 798 C CA . VAL A 1 101 ? -11.384 -12.094 4.466 1.00 95.75 101 VAL A CA 1
ATOM 799 C C . VAL A 1 101 ? -10.483 -13.168 5.055 1.00 95.75 101 VAL A C 1
ATOM 801 O O . VAL A 1 101 ? -9.458 -12.860 5.662 1.00 95.75 101 VAL A O 1
ATOM 804 N N . ASP A 1 102 ? -10.891 -14.426 4.899 1.00 96.56 102 ASP A N 1
ATOM 805 C CA . ASP A 1 102 ? -10.110 -15.576 5.360 1.00 96.56 102 ASP A CA 1
ATOM 806 C C . ASP A 1 102 ? -9.005 -15.945 4.370 1.00 96.56 102 ASP A C 1
ATOM 808 O O . ASP A 1 102 ? -7.889 -16.240 4.785 1.00 96.56 102 ASP A O 1
ATOM 812 N N . ARG A 1 103 ? -9.309 -15.903 3.067 1.00 96.12 103 ARG A N 1
ATOM 813 C CA . ARG A 1 103 ? -8.349 -16.180 1.998 1.00 96.12 103 ARG A CA 1
ATOM 814 C C . ARG A 1 103 ? -8.794 -15.550 0.682 1.00 96.12 103 ARG A C 1
ATOM 816 O O . ARG A 1 103 ? -9.785 -15.970 0.094 1.00 96.12 103 ARG A O 1
ATOM 823 N N . LEU A 1 104 ? -8.031 -14.570 0.215 1.00 96.31 104 LEU A N 1
ATOM 824 C CA . LEU A 1 104 ? -8.120 -13.993 -1.124 1.00 96.31 104 LEU A CA 1
ATOM 825 C C . LEU A 1 104 ? -6.889 -14.420 -1.931 1.00 96.31 104 LEU A C 1
ATOM 827 O O . LEU A 1 104 ? -5.765 -14.197 -1.486 1.00 96.31 104 LEU A O 1
ATOM 831 N N . ALA A 1 105 ? -7.109 -15.012 -3.103 1.00 97.81 105 ALA A N 1
ATOM 832 C CA . ALA A 1 105 ? -6.070 -15.317 -4.082 1.00 97.81 105 ALA A CA 1
ATOM 833 C C . ALA A 1 105 ? -6.477 -14.714 -5.428 1.00 97.81 105 ALA A C 1
ATOM 835 O O . ALA A 1 105 ? -7.630 -14.856 -5.831 1.00 97.81 105 ALA A O 1
ATOM 836 N N . THR A 1 106 ? -5.582 -13.976 -6.078 1.00 98.06 106 THR A N 1
ATOM 837 C CA . THR A 1 106 ? -5.911 -13.243 -7.306 1.00 98.06 106 THR A CA 1
ATOM 838 C 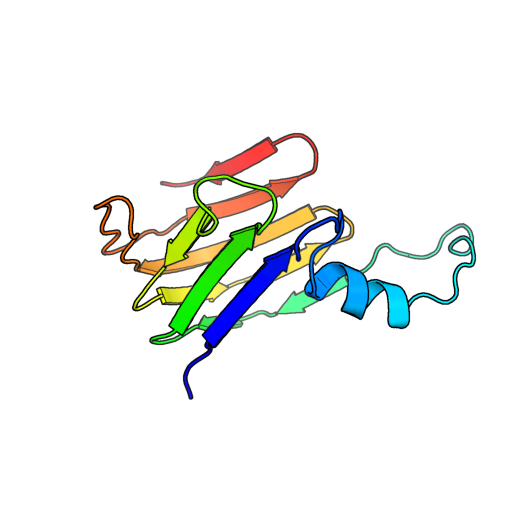C . THR A 1 106 ? -4.669 -12.690 -7.989 1.00 98.06 106 THR A C 1
ATOM 840 O O . THR A 1 106 ? -3.722 -12.237 -7.344 1.00 98.06 106 THR A O 1
ATOM 843 N N . ASN A 1 107 ? -4.733 -12.626 -9.314 1.00 98.06 107 ASN A N 1
ATOM 844 C CA . ASN A 1 107 ? -3.826 -11.812 -10.104 1.00 98.06 107 ASN A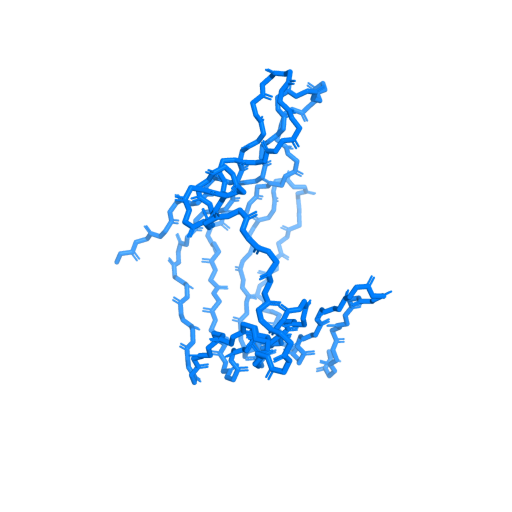 CA 1
ATOM 845 C C . ASN A 1 107 ? -4.287 -10.351 -10.019 1.00 98.06 107 ASN A C 1
ATOM 847 O O . ASN A 1 107 ? -5.215 -9.928 -10.716 1.00 98.06 107 ASN A O 1
ATOM 851 N N . PHE A 1 108 ? -3.663 -9.584 -9.126 1.00 98.19 108 PHE A N 1
ATOM 852 C CA . PHE A 1 108 ? -4.013 -8.191 -8.882 1.00 98.19 108 PHE A CA 1
ATOM 853 C C . PHE A 1 108 ? -3.342 -7.270 -9.898 1.00 98.19 108 PHE A C 1
ATOM 855 O O . PHE A 1 108 ? -2.130 -7.346 -10.125 1.00 98.19 108 PHE A O 1
ATOM 862 N N . LYS A 1 109 ? -4.119 -6.337 -10.460 1.00 98.00 109 LYS A N 1
ATOM 863 C CA . LYS A 1 109 ? -3.597 -5.253 -11.296 1.00 98.00 109 LYS A CA 1
ATOM 864 C C . LYS A 1 109 ? -4.303 -3.934 -11.003 1.00 98.00 109 LYS A C 1
ATOM 866 O O . LYS A 1 109 ? -5.528 -3.847 -11.010 1.00 98.00 109 LYS A O 1
ATOM 871 N N . TYR A 1 110 ? -3.521 -2.877 -10.835 1.00 97.56 110 TYR A N 1
ATOM 872 C CA . TYR A 1 110 ? -3.991 -1.508 -10.679 1.00 97.56 110 TYR A CA 1
ATOM 873 C C . TYR A 1 110 ? -3.315 -0.587 -11.693 1.00 97.56 110 TYR A C 1
ATOM 875 O O . TYR A 1 110 ? -2.110 -0.655 -11.927 1.00 97.56 110 TYR A O 1
ATOM 883 N N . THR A 1 111 ? -4.115 0.275 -12.308 1.00 96.81 111 THR A N 1
ATOM 884 C CA . THR A 1 111 ? -3.706 1.272 -13.303 1.00 96.81 111 THR A CA 1
ATOM 885 C C . THR A 1 111 ? -4.479 2.565 -13.052 1.00 96.81 111 THR A C 1
ATOM 887 O O . THR A 1 111 ? -5.420 2.589 -12.262 1.00 96.81 111 THR A O 1
ATOM 890 N N . LYS A 1 112 ? -4.155 3.637 -13.783 1.00 94.62 112 LYS A N 1
ATOM 891 C CA . LYS A 1 112 ? -4.906 4.900 -13.692 1.00 94.62 112 LYS A CA 1
ATOM 892 C C . LYS A 1 112 ? -6.376 4.776 -14.117 1.00 94.62 1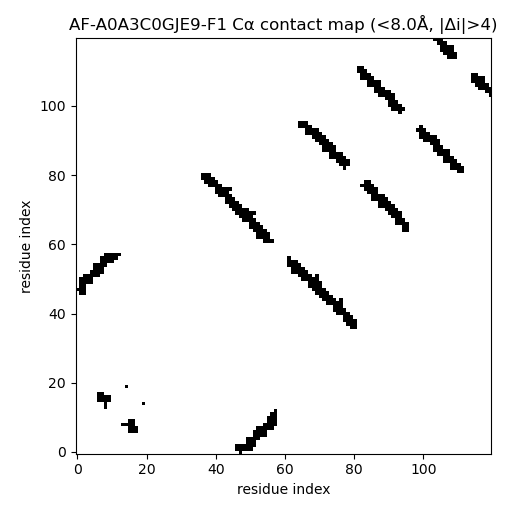12 LYS A C 1
ATOM 894 O O . LYS A 1 112 ? -7.175 5.615 -13.723 1.00 94.62 112 LYS A O 1
ATOM 899 N N . GLN A 1 113 ? -6.722 3.786 -14.944 1.00 96.81 113 GLN A N 1
ATOM 900 C CA . GLN A 1 113 ? -8.077 3.621 -15.480 1.00 96.81 113 GLN A CA 1
ATOM 901 C C . GLN A 1 113 ? -8.905 2.578 -14.731 1.00 96.81 113 GLN A C 1
ATOM 903 O O . GLN A 1 113 ? -10.129 2.671 -14.715 1.00 96.81 113 GLN A O 1
ATOM 908 N N . G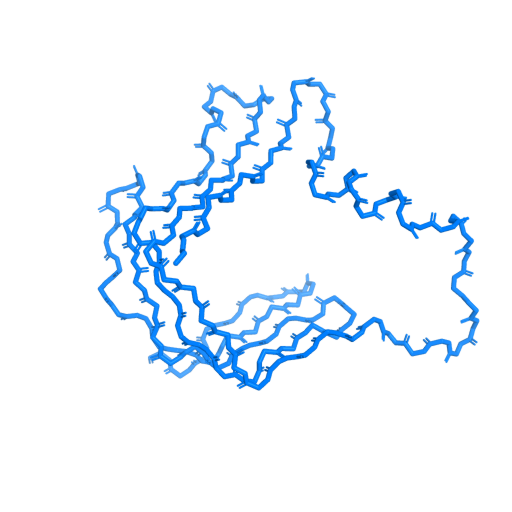LN A 1 114 ? -8.263 1.559 -14.159 1.00 96.50 114 GLN A N 1
ATOM 909 C CA . GLN A 1 114 ? -8.972 0.431 -13.564 1.00 96.50 114 GLN A CA 1
ATOM 910 C C . GLN A 1 114 ? -8.168 -0.271 -12.474 1.00 96.50 114 GLN A C 1
ATOM 912 O O . GLN A 1 114 ? -6.935 -0.323 -12.510 1.00 96.50 114 GLN A O 1
ATOM 917 N N . MET A 1 115 ? -8.920 -0.896 -11.573 1.00 97.38 115 MET A N 1
ATOM 918 C CA . MET A 1 115 ? -8.463 -1.881 -10.606 1.00 97.38 115 MET A CA 1
ATOM 919 C C . MET A 1 115 ? -9.093 -3.227 -10.963 1.00 97.38 115 MET A C 1
ATOM 921 O O . MET A 1 115 ? -10.298 -3.294 -11.208 1.00 97.38 115 MET A O 1
ATOM 925 N N . ARG A 1 116 ? -8.285 -4.284 -11.016 1.00 96.88 116 ARG A N 1
ATOM 926 C CA . ARG A 1 116 ? -8.706 -5.625 -11.416 1.00 96.88 116 ARG A CA 1
ATOM 927 C C . ARG A 1 116 ? -8.210 -6.678 -10.439 1.00 96.88 116 ARG A C 1
ATOM 929 O O . ARG A 1 116 ? -7.081 -6.614 -9.954 1.00 96.88 116 ARG A O 1
ATOM 936 N N . PHE A 1 117 ? -9.081 -7.652 -10.230 1.00 96.56 117 PHE A N 1
ATOM 937 C CA . PHE A 1 117 ? -8.838 -8.868 -9.476 1.00 96.56 117 PHE A CA 1
ATOM 938 C C . PHE A 1 117 ? -9.164 -10.020 -10.418 1.00 96.56 117 PHE A C 1
ATOM 940 O O . PHE A 1 117 ? -10.327 -10.375 -10.604 1.00 96.56 117 PHE A O 1
ATOM 947 N N . ASP A 1 118 ? -8.148 -10.519 -11.110 1.00 95.56 118 ASP A N 1
ATOM 948 C CA . ASP A 1 118 ? -8.329 -11.567 -12.102 1.00 95.56 118 ASP A CA 1
ATOM 949 C C . ASP A 1 118 ? -8.163 -12.946 -11.449 1.00 95.56 118 ASP A C 1
ATOM 951 O O . ASP A 1 118 ? -7.440 -13.095 -10.460 1.00 95.56 118 ASP A O 1
ATOM 955 N N . SER A 1 119 ? -8.781 -13.970 -12.046 1.00 86.12 119 SER A N 1
ATOM 956 C CA . SER A 1 119 ? -8.675 -15.373 -11.592 1.00 86.12 119 SER A CA 1
ATOM 957 C C . SER A 1 119 ? -9.188 -15.621 -10.161 1.00 86.12 119 SER A C 1
ATOM 959 O O . SER A 1 119 ? -8.638 -16.466 -9.460 1.00 86.12 119 SER A O 1
ATOM 961 N N . LEU A 1 120 ? -10.210 -14.858 -9.752 1.00 71.00 120 LEU A N 1
ATOM 962 C CA . LEU A 1 120 ? -10.979 -15.054 -8.516 1.00 71.00 120 LEU A CA 1
ATOM 963 C C . LEU A 1 120 ? -11.863 -16.305 -8.562 1.00 71.00 120 LEU A C 1
ATOM 965 O O . LEU A 1 120 ? -12.440 -16.569 -9.643 1.00 71.00 120 LEU A O 1
#

Secondary structure (DSSP, 8-state):
---EEEEEEPTT-SSBHHHHHHHTT--SSPPPTTPPPPEEEEEEEEEEEEEEEEEETTSSS-EEEEEEEEEEEEEEEEEETTEEEEEEEEEEEEETTS-EEEEEEEEEEE-SS-EEEE--

Foldseek 3Di:
DEAEEEFEADPPGDHTPVVVVVVVVDPPDPDPPPDFFDKDWDQWDWHFQYWYWYAYPNDPPGTPWIKGRWIWIWGTFMDGHQKTWIQTCWIWTDIPVRDTDPTDGFGWIDHPVDTDGHPD

Sequence (120 aa):
DQLNFKLKTYFGERNTNLEVFVDKLDDGKPRTEGTPPFKLSSSNVDIAHSSFKYIDENLQNTTVLNFDSLNINAGDFLILGPEVSADIKEMSFFSNRGLKVDRLATNFKYTKQQMRFDSL

Mean predicted aligned error: 4.06 Å

pLDDT: mean 94.73, std 5.05, range [68.44, 98.62]

Radius of gyration: 16.44 Å; Cα contacts (8 Å, |Δi|>4): 260; chains: 1; bounding box: 32×37×36 Å

Solvent-accessible surface area (backbone atoms only — not comparable to full-atom values): 6675 Å² total; per-residue (Å²): 133,66,54,80,46,73,49,35,26,49,70,90,51,88,57,34,56,61,53,60,53,52,57,71,73,54,88,86,64,82,78,62,87,89,63,75,67,59,73,51,74,38,73,63,47,82,43,49,68,14,36,42,33,36,33,34,53,78,42,97,68,33,70,74,43,45,35,42,57,28,30,36,38,29,32,58,33,35,36,52,58,80,34,38,36,29,40,32,69,36,30,24,36,35,36,83,83,79,48,72,43,82,72,45,46,27,47,35,38,36,44,94,88,50,76,46,70,39,86,109

Nearest PDB structures (foldseek):
  4c8h-assembly1_B  TM=2.442E-01  e=7.822E+00  Saccharomyces cerevisiae